Protein AF-A0A2C9KK76-F1 (afdb_monomer)

pLDDT: mean 95.04, std 7.0, range [45.0, 98.5]

Solvent-accessible surface area (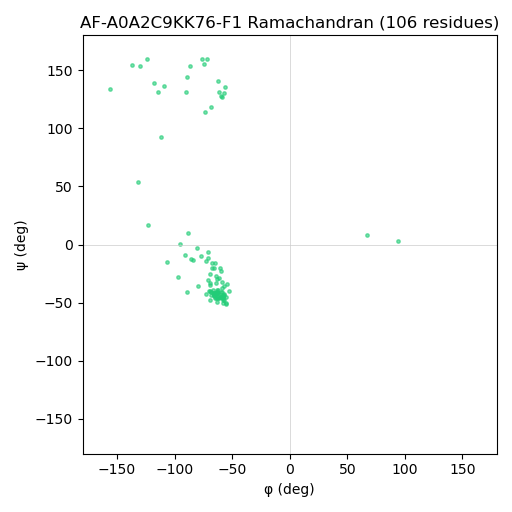backbone atoms only — not comparable to full-atom values): 6290 Å² total; per-residue (Å²): 130,78,93,73,61,96,85,68,48,73,64,60,51,38,54,49,50,17,53,55,29,41,68,41,26,85,78,41,66,64,27,35,56,50,12,19,47,40,45,45,56,49,49,58,72,77,44,71,92,41,60,54,58,46,50,49,53,38,42,67,27,55,40,85,91,75,71,42,79,53,49,77,53,54,70,69,59,51,51,55,44,62,78,39,29,74,63,54,44,72,68,59,68,74,76,58,60,66,73,48,48,49,68,58,62,75,72,110

Foldseek 3Di:
DPLDDPPDDPLSVLLVQLVVLCVCCVVPVCSQLVSLVSNLVSVCVVDDLFPLVNQVCQQQDADPVPRHGDRPDDPVVNVVCVVCRVVRRVVDDSVCSSVDTSVRVVVD

InterPro domains:
  IPR005144 ATP-cone domain [PS51161] (1-49)
  IPR008926 Ribonucleotide reductase R1 subunit, N-terminal [SSF48168] (3-108)
  IPR039718 Ribonucleoside-diphosphate reductase large subunit [PTHR11573] (3-108)

Organism: Biomphalaria glabrata (NCBI:txid6526)

Radius of gyration: 17.78 Å; Cα contacts (8 Å, |Δi|>4): 93; chains: 1; bounding box: 41×33×45 Å

Structure (mmCIF, N/CA/C/O backbone):
data_AF-A0A2C9KK76-F1
#
_entry.id   AF-A0A2C9KK76-F1
#
loop_
_atom_site.group_PDB
_atom_site.id
_atom_site.type_symbol
_atom_site.label_atom_id
_atom_site.label_alt_id
_atom_site.label_comp_id
_atom_site.label_asym_id
_atom_site.label_entity_id
_atom_site.label_seq_id
_atom_site.pdbx_PDB_ins_code
_atom_site.Cartn_x
_atom_site.Cartn_y
_atom_site.Cartn_z
_atom_site.occupancy
_atom_site.B_iso_or_equiv
_atom_site.auth_seq_id
_atom_site.auth_comp_id
_atom_site.auth_asym_id
_atom_site.auth_atom_id
_atom_site.pdbx_PDB_model_num
ATOM 1 N N . MET A 1 1 ? 22.270 -15.207 -12.384 1.00 45.00 1 MET A N 1
ATOM 2 C CA . MET A 1 1 ? 21.335 -15.480 -11.274 1.00 45.00 1 MET A CA 1
ATOM 3 C C . MET A 1 1 ? 19.941 -15.440 -11.869 1.00 45.00 1 MET A C 1
ATOM 5 O O . MET A 1 1 ? 19.564 -14.398 -12.387 1.00 45.00 1 MET A O 1
ATOM 9 N N . ASN A 1 2 ? 19.244 -16.576 -11.930 1.00 54.66 2 ASN A N 1
ATOM 10 C CA . ASN A 1 2 ? 17.854 -16.584 -12.382 1.00 54.66 2 ASN A CA 1
ATOM 11 C C . ASN A 1 2 ? 17.024 -15.976 -11.257 1.00 54.66 2 ASN A C 1
ATOM 13 O O . ASN A 1 2 ? 16.996 -16.520 -10.159 1.00 54.66 2 ASN A O 1
ATOM 17 N N . LEU A 1 3 ? 16.429 -14.814 -11.519 1.00 73.25 3 LEU A N 1
ATOM 18 C CA . LEU A 1 3 ? 15.638 -14.075 -10.534 1.00 73.25 3 LEU A CA 1
ATOM 19 C C . LEU A 1 3 ? 14.296 -14.771 -10.227 1.00 73.25 3 LEU A C 1
ATOM 21 O O . LEU A 1 3 ? 13.630 -14.422 -9.264 1.00 73.25 3 LEU A O 1
ATOM 25 N N . VAL A 1 4 ? 13.919 -15.772 -11.027 1.00 87.50 4 VAL A N 1
ATOM 26 C CA . VAL A 1 4 ? 12.656 -16.512 -10.940 1.00 87.50 4 VAL A CA 1
ATOM 27 C C . VAL A 1 4 ? 12.944 -17.985 -10.644 1.00 87.50 4 VAL A C 1
ATOM 29 O O . VAL A 1 4 ? 13.869 -18.564 -11.223 1.00 87.50 4 VAL A O 1
ATOM 32 N N . TYR A 1 5 ? 12.140 -18.590 -9.766 1.00 89.62 5 TYR A N 1
ATOM 33 C CA . TYR A 1 5 ? 12.259 -19.984 -9.330 1.00 89.62 5 TYR A CA 1
ATOM 34 C C . TYR A 1 5 ? 10.878 -20.676 -9.269 1.00 89.62 5 TYR A C 1
ATOM 36 O O . TYR A 1 5 ? 9.862 -19.992 -9.120 1.00 89.62 5 TYR A O 1
ATOM 44 N N . PRO A 1 6 ? 10.797 -22.018 -9.405 1.00 91.44 6 PRO A N 1
ATOM 45 C CA . PRO A 1 6 ? 9.529 -22.738 -9.267 1.00 91.44 6 PRO A CA 1
ATOM 46 C C . PRO A 1 6 ? 8.914 -22.532 -7.878 1.00 91.44 6 PRO A C 1
ATOM 48 O O . PRO A 1 6 ? 9.581 -22.769 -6.875 1.00 91.44 6 PRO A O 1
ATOM 51 N N . GLY A 1 7 ? 7.644 -22.124 -7.827 1.00 92.44 7 GLY A N 1
ATOM 52 C CA . GLY A 1 7 ? 6.930 -21.841 -6.577 1.00 92.44 7 GLY A CA 1
ATOM 53 C C . GLY A 1 7 ? 6.945 -20.375 -6.132 1.00 92.44 7 GLY A C 1
ATOM 54 O O . GLY A 1 7 ? 6.388 -20.083 -5.081 1.00 92.44 7 GLY A O 1
ATOM 55 N N . ILE A 1 8 ? 7.535 -19.466 -6.918 1.00 94.69 8 ILE A N 1
ATOM 56 C CA . ILE A 1 8 ? 7.454 -18.021 -6.662 1.00 94.69 8 ILE A CA 1
ATOM 57 C C . ILE A 1 8 ? 5.991 -17.556 -6.589 1.00 94.69 8 ILE A C 1
ATOM 59 O O . ILE A 1 8 ? 5.160 -17.944 -7.418 1.00 94.69 8 ILE A O 1
ATOM 63 N N . THR A 1 9 ? 5.672 -16.721 -5.603 1.00 95.00 9 THR A N 1
ATOM 64 C CA . THR A 1 9 ? 4.335 -16.133 -5.469 1.00 95.00 9 THR A CA 1
ATOM 65 C C . THR A 1 9 ? 4.117 -15.010 -6.484 1.00 95.00 9 THR A C 1
ATOM 67 O O . THR A 1 9 ? 5.063 -14.411 -7.001 1.00 95.00 9 THR A O 1
ATOM 70 N N . ALA A 1 10 ? 2.852 -14.683 -6.760 1.00 94.75 10 ALA A N 1
ATOM 71 C CA . ALA A 1 10 ? 2.516 -13.561 -7.637 1.00 94.75 10 ALA A CA 1
ATOM 72 C C . ALA A 1 10 ? 3.070 -12.226 -7.098 1.00 94.75 10 ALA A C 1
ATOM 74 O O . ALA A 1 10 ? 3.637 -11.450 -7.861 1.00 94.75 10 ALA A O 1
ATOM 75 N N . SER A 1 11 ? 2.990 -11.999 -5.781 1.00 95.44 11 SER A N 1
ATOM 76 C CA . SER A 1 11 ? 3.503 -10.778 -5.147 1.00 95.44 11 SER A CA 1
ATOM 77 C C . SER A 1 11 ? 5.030 -10.670 -5.223 1.00 95.44 11 SER A C 1
ATOM 79 O O . SER A 1 11 ? 5.565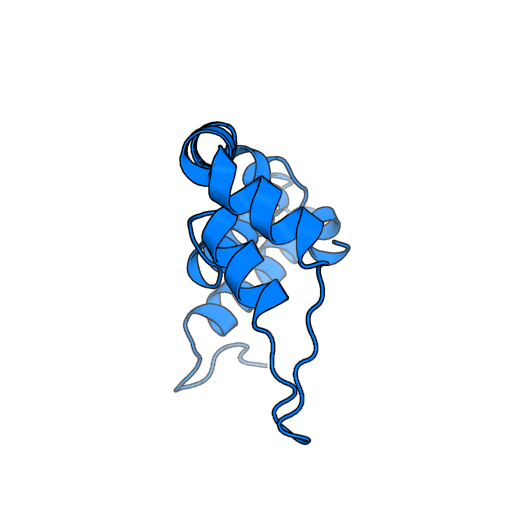 -9.610 -5.549 1.00 95.44 11 SER A O 1
ATOM 81 N N . GLU A 1 12 ? 5.768 -11.763 -5.004 1.00 94.75 12 GLU A N 1
ATOM 82 C CA . GLU A 1 12 ? 7.228 -11.767 -5.187 1.00 94.75 12 GLU A CA 1
ATOM 83 C C . GLU A 1 12 ? 7.625 -11.493 -6.642 1.00 94.75 12 GLU A C 1
ATOM 85 O O . GLU A 1 12 ? 8.564 -10.733 -6.898 1.00 94.75 12 GLU A O 1
ATOM 90 N N . LEU A 1 13 ? 6.899 -12.080 -7.597 1.00 95.69 13 LEU A N 1
ATOM 91 C CA . LEU A 1 13 ? 7.149 -11.874 -9.020 1.00 95.69 13 LEU A CA 1
ATOM 92 C C . LEU A 1 13 ? 6.886 -10.421 -9.448 1.00 95.69 13 LEU A C 1
ATOM 94 O O . LEU A 1 13 ? 7.686 -9.853 -10.198 1.00 95.69 13 LEU A O 1
ATOM 98 N N . ASP A 1 14 ? 5.809 -9.805 -8.962 1.00 96.31 14 ASP A N 1
ATOM 99 C CA . ASP A 1 14 ? 5.480 -8.410 -9.270 1.00 96.31 14 ASP A CA 1
ATOM 100 C C . ASP A 1 14 ? 6.482 -7.442 -8.623 1.00 96.31 14 ASP A C 1
ATOM 102 O O . ASP A 1 14 ? 6.961 -6.514 -9.280 1.00 96.31 14 ASP A O 1
ATOM 106 N N . ASN A 1 15 ? 6.909 -7.710 -7.383 1.00 95.06 15 ASN A N 1
ATOM 107 C CA . ASN A 1 15 ? 7.973 -6.947 -6.722 1.00 95.06 15 ASN A CA 1
ATOM 108 C C . ASN A 1 15 ? 9.286 -6.977 -7.519 1.00 95.06 15 ASN A C 1
ATOM 110 O O . ASN A 1 15 ? 9.904 -5.934 -7.754 1.00 95.06 15 ASN A O 1
ATOM 114 N N . LEU A 1 16 ? 9.689 -8.161 -7.985 1.00 95.75 16 LEU A N 1
ATOM 115 C CA . LEU A 1 16 ? 10.872 -8.319 -8.824 1.00 95.75 16 LEU A CA 1
ATOM 116 C C . LEU A 1 16 ? 10.719 -7.590 -10.167 1.00 95.75 16 LEU A C 1
ATOM 118 O O . LEU A 1 16 ? 11.653 -6.936 -10.637 1.00 95.75 16 LEU A O 1
ATOM 122 N N . SER A 1 17 ? 9.547 -7.698 -10.789 1.00 96.25 17 SER A N 1
ATOM 123 C CA . SER A 1 17 ? 9.260 -7.063 -12.076 1.00 96.25 17 SER A CA 1
ATOM 124 C C . SER A 1 17 ? 9.328 -5.538 -11.973 1.00 96.25 17 SER A C 1
ATOM 126 O O . SER A 1 17 ? 9.933 -4.896 -12.836 1.00 96.25 17 SER A O 1
ATOM 128 N N . ALA A 1 18 ? 8.802 -4.959 -10.889 1.00 97.25 18 ALA A N 1
ATOM 129 C CA . ALA A 1 18 ? 8.906 -3.530 -10.610 1.00 97.25 18 ALA A CA 1
ATOM 130 C C . ALA A 1 18 ? 10.368 -3.087 -10.410 1.00 97.25 18 ALA A C 1
ATOM 132 O O . ALA A 1 18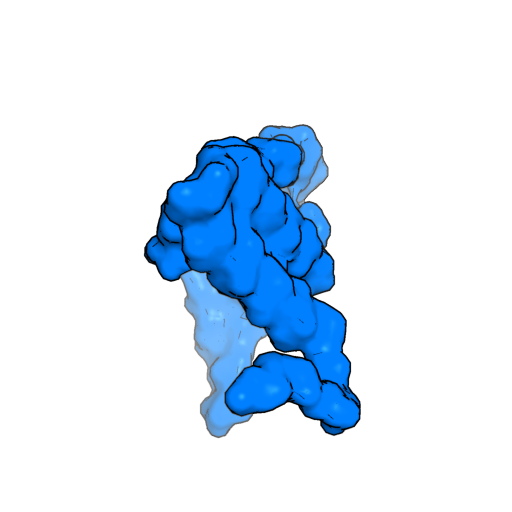 ? 10.787 -2.070 -10.963 1.00 97.25 18 ALA A O 1
ATOM 133 N N . GLU A 1 19 ? 11.181 -3.875 -9.698 1.00 96.12 19 GLU A N 1
ATOM 134 C CA . GLU A 1 19 ? 12.604 -3.574 -9.497 1.00 96.12 19 GLU A CA 1
ATOM 135 C C . GLU A 1 19 ? 13.403 -3.627 -10.811 1.00 96.12 19 GLU A C 1
ATOM 137 O O . GLU A 1 19 ? 14.229 -2.750 -11.089 1.00 96.12 19 GLU A O 1
ATOM 142 N N . VAL A 1 20 ? 13.154 -4.642 -11.643 1.00 96.75 20 VAL A N 1
ATOM 143 C CA . VAL A 1 20 ? 13.785 -4.764 -12.964 1.00 96.75 20 VAL A CA 1
ATOM 144 C C . VAL A 1 20 ? 13.374 -3.597 -13.859 1.00 96.75 20 VAL A C 1
ATOM 146 O O . VAL A 1 20 ? 14.249 -2.977 -14.467 1.00 96.75 20 VAL A O 1
ATOM 149 N N . ALA A 1 21 ? 12.084 -3.253 -13.905 1.00 97.62 21 ALA A N 1
ATOM 150 C CA . ALA A 1 21 ? 11.602 -2.088 -14.641 1.00 97.62 21 ALA A CA 1
ATOM 151 C C . ALA A 1 21 ? 12.302 -0.812 -14.154 1.00 97.62 21 ALA A C 1
ATOM 153 O O . ALA A 1 21 ? 12.881 -0.089 -14.960 1.00 97.62 21 ALA A O 1
ATOM 154 N N . PHE A 1 22 ? 12.390 -0.585 -12.843 1.00 97.31 22 PHE A N 1
ATOM 155 C CA . PHE A 1 22 ? 13.036 0.609 -12.302 1.00 97.31 22 PHE A CA 1
ATOM 156 C C . PHE A 1 22 ? 14.508 0.736 -12.734 1.00 97.31 22 PHE A C 1
ATOM 158 O O . PHE A 1 22 ? 14.942 1.815 -13.145 1.00 97.31 22 PHE A O 1
ATOM 165 N N . LYS A 1 23 ? 15.271 -0.368 -12.749 1.00 96.62 23 LYS A N 1
ATOM 166 C CA . LYS A 1 23 ? 16.668 -0.388 -13.239 1.00 96.62 23 LYS A CA 1
ATOM 167 C C . LYS A 1 23 ? 16.791 -0.002 -14.721 1.00 96.62 23 LYS A C 1
ATOM 169 O O . LYS A 1 23 ? 17.813 0.556 -15.134 1.00 96.62 23 LYS A O 1
ATOM 174 N N . LEU A 1 24 ? 15.757 -0.267 -15.522 1.00 97.81 24 LEU A N 1
ATOM 175 C CA . LEU A 1 24 ? 15.692 0.079 -16.946 1.00 97.81 24 LEU A CA 1
ATOM 176 C C . LEU A 1 24 ? 15.316 1.547 -17.205 1.00 97.81 24 LEU A C 1
ATOM 178 O O . LEU A 1 24 ? 15.380 1.978 -18.355 1.00 97.81 24 LEU A O 1
ATOM 182 N N . THR A 1 25 ? 15.030 2.346 -16.169 1.00 97.00 25 THR A N 1
ATOM 183 C CA . THR A 1 25 ? 14.813 3.804 -16.294 1.00 97.00 25 THR A CA 1
ATOM 184 C C . THR A 1 25 ? 15.987 4.506 -16.981 1.00 97.00 25 THR A C 1
ATOM 186 O O . THR A 1 25 ? 15.791 5.428 -17.766 1.00 97.00 25 THR A O 1
ATOM 189 N N . SER A 1 26 ? 17.214 4.019 -16.754 1.00 96.38 26 SER A N 1
ATOM 190 C CA . SER A 1 26 ? 18.426 4.497 -17.440 1.00 96.38 26 SER A CA 1
ATOM 191 C C . SER A 1 26 ? 18.385 4.327 -18.965 1.00 96.38 26 SER A C 1
ATOM 193 O O . SER A 1 26 ? 19.097 5.033 -19.675 1.00 96.38 26 SER A O 1
ATOM 195 N N . LYS A 1 27 ? 17.556 3.406 -19.476 1.00 97.81 27 LYS A N 1
ATOM 196 C CA . LYS A 1 27 ? 17.337 3.188 -20.912 1.00 97.81 27 LYS A CA 1
ATOM 197 C C . LYS A 1 27 ? 16.205 4.047 -21.466 1.00 97.81 27 LYS A C 1
ATOM 199 O O . LYS A 1 27 ? 16.318 4.531 -22.586 1.00 97.81 27 LYS A O 1
ATOM 204 N N . HIS A 1 28 ? 15.112 4.191 -20.719 1.00 98.12 28 HIS A N 1
ATOM 205 C CA . HIS A 1 28 ? 13.990 5.051 -21.090 1.00 98.12 28 HIS A CA 1
ATOM 206 C C . HIS A 1 28 ? 13.205 5.474 -19.838 1.00 98.12 28 HIS A C 1
ATOM 208 O O . HIS A 1 28 ? 12.880 4.602 -19.029 1.00 98.12 28 HIS A O 1
ATOM 214 N N . PRO A 1 29 ? 12.844 6.760 -19.674 1.00 95.75 29 PRO A N 1
ATOM 215 C CA . PRO A 1 29 ? 12.169 7.250 -18.468 1.00 95.75 29 PRO A CA 1
ATOM 216 C C . PRO A 1 29 ? 10.829 6.556 -18.173 1.00 95.75 29 PRO A C 1
ATOM 218 O O . PRO A 1 29 ? 10.510 6.340 -17.007 1.00 95.75 29 PRO A O 1
ATOM 221 N N . ASP A 1 30 ? 10.082 6.125 -19.195 1.00 97.06 30 ASP A N 1
ATOM 222 C CA . ASP A 1 30 ? 8.797 5.420 -19.014 1.00 97.06 30 ASP A CA 1
ATOM 223 C C . ASP A 1 30 ? 8.911 4.099 -18.240 1.00 97.06 30 ASP A C 1
ATOM 225 O O . ASP A 1 30 ? 7.927 3.639 -17.662 1.00 97.06 30 ASP A O 1
ATOM 229 N N . TYR A 1 31 ? 10.102 3.497 -18.158 1.00 97.94 31 TYR A N 1
ATOM 230 C CA . TYR A 1 31 ? 10.318 2.336 -17.294 1.00 97.94 31 TYR A CA 1
ATOM 231 C C . TYR A 1 31 ? 10.131 2.662 -15.805 1.00 97.94 31 TYR A C 1
ATOM 233 O O . TYR A 1 31 ? 9.724 1.786 -15.044 1.00 97.94 31 TYR A O 1
ATOM 241 N N . SER A 1 32 ? 10.350 3.915 -15.395 1.00 96.06 32 SER A N 1
ATOM 242 C CA . SER A 1 32 ? 10.026 4.383 -14.043 1.00 96.06 32 SER A CA 1
ATOM 243 C C . SER A 1 32 ? 8.514 4.374 -13.807 1.00 96.06 32 SER A C 1
ATOM 245 O O . SER A 1 32 ? 8.047 3.878 -12.785 1.00 96.06 32 SER A O 1
ATOM 247 N N . VAL A 1 33 ? 7.736 4.838 -14.792 1.00 96.75 33 VAL A N 1
ATOM 248 C CA . VAL A 1 33 ? 6.264 4.819 -14.739 1.00 96.75 33 VAL A CA 1
ATOM 249 C C . VAL A 1 33 ? 5.748 3.382 -14.692 1.00 96.75 33 VAL A C 1
ATOM 251 O O . VAL A 1 33 ? 4.858 3.068 -13.903 1.00 96.75 33 VAL A O 1
ATOM 254 N N . LEU A 1 34 ? 6.330 2.487 -15.496 1.00 97.88 34 LEU A N 1
ATOM 255 C CA . LEU A 1 34 ? 5.999 1.064 -15.468 1.00 97.88 34 LEU A CA 1
ATOM 256 C C . LEU A 1 34 ? 6.302 0.439 -14.098 1.00 97.88 34 LEU A C 1
ATOM 258 O O . LEU A 1 34 ? 5.453 -0.263 -13.555 1.00 97.88 34 LEU A O 1
ATOM 262 N N . ALA A 1 35 ? 7.472 0.726 -13.522 1.00 97.88 35 ALA A N 1
ATOM 263 C CA . ALA A 1 35 ? 7.852 0.240 -12.199 1.00 97.88 35 ALA A CA 1
ATOM 264 C C . ALA A 1 35 ? 6.873 0.696 -11.112 1.00 97.88 35 ALA A C 1
ATOM 266 O O . ALA A 1 35 ? 6.421 -0.130 -10.319 1.00 97.88 35 ALA A O 1
ATOM 267 N N . THR A 1 36 ? 6.499 1.983 -11.110 1.00 97.81 36 THR A N 1
ATOM 268 C CA . THR A 1 36 ? 5.457 2.511 -10.217 1.00 97.81 36 THR A CA 1
ATOM 269 C C . THR A 1 36 ? 4.159 1.730 -10.385 1.00 97.81 36 THR A C 1
ATOM 271 O O . THR A 1 36 ? 3.608 1.254 -9.401 1.00 97.81 36 THR A O 1
ATOM 274 N N . ARG A 1 37 ? 3.667 1.568 -11.620 1.00 97.81 37 ARG A N 1
ATOM 275 C CA . ARG A 1 37 ? 2.369 0.924 -11.874 1.00 97.81 37 ARG A CA 1
ATOM 276 C C . ARG A 1 37 ? 2.328 -0.526 -11.406 1.00 97.81 37 ARG A C 1
ATOM 278 O O . ARG A 1 37 ? 1.338 -0.926 -10.805 1.00 97.81 37 ARG A O 1
ATOM 285 N N . ILE A 1 38 ? 3.399 -1.288 -11.638 1.00 98.06 38 ILE A N 1
ATOM 286 C CA . ILE A 1 38 ? 3.506 -2.667 -11.138 1.00 98.06 38 ILE A CA 1
ATOM 287 C C . ILE A 1 38 ? 3.486 -2.673 -9.604 1.00 98.06 38 ILE A C 1
ATOM 289 O O . ILE A 1 38 ? 2.749 -3.451 -9.005 1.00 98.06 38 ILE A O 1
ATOM 293 N N . ALA A 1 39 ? 4.252 -1.785 -8.963 1.00 97.56 39 ALA A N 1
ATOM 294 C CA . ALA A 1 39 ? 4.323 -1.713 -7.506 1.00 97.56 39 ALA A CA 1
ATOM 295 C C . ALA A 1 39 ? 2.979 -1.331 -6.862 1.00 97.56 39 ALA A C 1
ATOM 297 O O . ALA A 1 39 ? 2.565 -1.988 -5.911 1.00 97.56 39 ALA A O 1
ATOM 298 N N . VAL A 1 40 ? 2.288 -0.315 -7.392 1.00 97.75 40 VAL A N 1
ATOM 299 C CA . VAL A 1 40 ? 0.967 0.122 -6.903 1.00 97.75 40 VAL A CA 1
ATOM 300 C C . VAL A 1 40 ? -0.080 -0.964 -7.117 1.00 97.75 40 VAL A C 1
ATOM 302 O O . VAL A 1 40 ? -0.802 -1.300 -6.188 1.00 97.75 40 VAL A O 1
ATOM 305 N N . SER A 1 41 ? -0.126 -1.572 -8.306 1.00 97.56 41 SER A N 1
ATOM 306 C CA . SER A 1 41 ? -1.088 -2.640 -8.590 1.00 97.56 41 SER A CA 1
ATOM 307 C C . SER A 1 41 ? -0.885 -3.854 -7.680 1.00 97.56 41 SER A C 1
ATOM 309 O O . SER A 1 41 ? -1.865 -4.439 -7.221 1.00 97.56 41 SER A O 1
ATOM 311 N N . ASN A 1 42 ? 0.370 -4.214 -7.385 1.00 97.06 42 ASN A N 1
ATOM 312 C CA . ASN A 1 42 ? 0.657 -5.260 -6.412 1.00 97.06 42 ASN A CA 1
ATOM 313 C C . ASN A 1 42 ? 0.222 -4.843 -5.000 1.00 97.06 42 ASN A C 1
ATOM 315 O O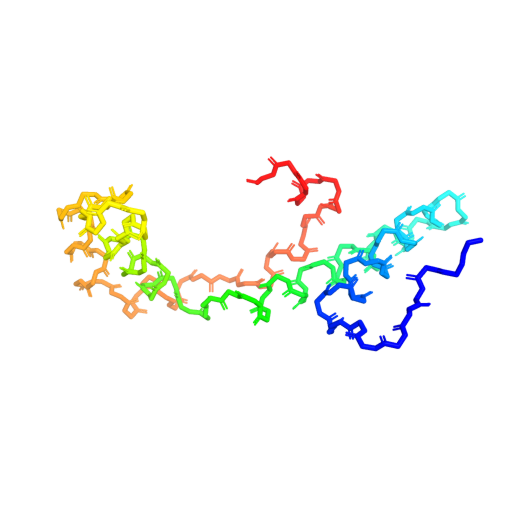 . ASN A 1 42 ? -0.415 -5.632 -4.316 1.00 97.06 42 ASN A O 1
ATOM 319 N N . LEU A 1 43 ? 0.510 -3.604 -4.584 1.00 96.12 43 LEU A N 1
ATOM 320 C CA . LEU A 1 43 ? 0.098 -3.084 -3.278 1.00 96.12 43 LEU A CA 1
ATOM 321 C C . LEU A 1 43 ? -1.423 -3.150 -3.104 1.00 96.12 43 LEU A C 1
ATOM 323 O O . LEU A 1 43 ? -1.884 -3.727 -2.128 1.00 96.12 43 LEU A O 1
ATOM 327 N N . HIS A 1 44 ? -2.189 -2.651 -4.078 1.00 96.81 44 HIS A N 1
ATOM 328 C CA . HIS A 1 44 ? -3.656 -2.689 -4.059 1.00 96.81 44 HIS A CA 1
ATOM 329 C C . HIS A 1 44 ? -4.211 -4.108 -3.919 1.00 96.81 44 HIS A C 1
ATOM 331 O O . HIS A 1 44 ? -5.216 -4.296 -3.245 1.00 96.81 44 HIS A O 1
ATOM 337 N N . ARG A 1 45 ? -3.558 -5.114 -4.515 1.00 95.62 45 ARG A N 1
ATOM 338 C CA . ARG A 1 45 ? -3.977 -6.521 -4.401 1.00 95.62 45 ARG A CA 1
ATOM 339 C C . ARG A 1 45 ? -3.726 -7.114 -3.012 1.00 95.62 45 ARG A C 1
ATOM 341 O O . ARG A 1 45 ? -4.448 -8.018 -2.604 1.00 95.62 45 ARG A O 1
ATOM 348 N N . GLU A 1 46 ? -2.702 -6.640 -2.312 1.00 94.81 46 GLU A N 1
ATOM 349 C CA . GLU A 1 46 ? -2.269 -7.176 -1.015 1.00 94.81 46 GLU A CA 1
ATOM 350 C C . GLU A 1 46 ? -2.858 -6.400 0.182 1.00 94.81 46 GLU A C 1
ATOM 352 O O . GLU A 1 46 ? -2.577 -6.735 1.333 1.00 94.81 46 GLU A O 1
ATOM 357 N N . THR A 1 47 ? -3.670 -5.365 -0.063 1.00 95.19 47 THR A N 1
ATOM 358 C CA . THR A 1 47 ? -4.271 -4.507 0.972 1.00 95.19 47 THR A CA 1
ATOM 359 C C . THR A 1 47 ? -5.793 -4.459 0.879 1.00 95.19 47 THR A C 1
ATOM 361 O O . THR A 1 47 ? -6.368 -4.727 -0.171 1.00 95.19 47 THR A O 1
ATOM 364 N N . ASN A 1 48 ? -6.453 -4.071 1.974 1.00 96.25 48 ASN A N 1
ATOM 365 C CA . ASN A 1 48 ? -7.908 -3.905 1.996 1.00 96.25 48 ASN A CA 1
ATOM 366 C C . ASN A 1 48 ? -8.363 -2.807 1.023 1.00 96.25 48 ASN A C 1
ATOM 368 O O . ASN A 1 48 ? -7.748 -1.742 0.948 1.00 96.25 48 ASN A O 1
ATOM 372 N N . GLU A 1 49 ? -9.481 -3.051 0.339 1.00 93.56 49 GLU A N 1
ATOM 373 C CA . GLU A 1 49 ? -10.060 -2.126 -0.642 1.00 93.56 49 GLU A CA 1
ATOM 374 C C . GLU A 1 49 ? -10.622 -0.860 0.017 1.00 93.56 49 GLU A C 1
ATOM 376 O O . GLU A 1 49 ? -10.576 0.221 -0.566 1.00 93.56 49 GLU A O 1
ATOM 381 N N . HIS A 1 50 ? -11.146 -0.969 1.241 1.00 96.75 50 HIS A N 1
ATOM 382 C CA . HIS A 1 50 ? -11.781 0.145 1.937 1.00 96.75 50 HIS A CA 1
ATOM 383 C C . HIS A 1 50 ? -10.949 0.657 3.112 1.00 96.75 50 HIS A C 1
ATOM 385 O O . HIS A 1 50 ? -10.455 -0.101 3.951 1.00 96.75 50 HIS A O 1
ATOM 391 N N . PHE A 1 51 ? -10.861 1.984 3.225 1.00 98.06 51 PHE A N 1
ATOM 392 C CA . PHE A 1 51 ? -10.169 2.653 4.324 1.00 98.06 51 PHE A CA 1
ATOM 393 C C . PHE A 1 51 ? -10.698 2.225 5.694 1.00 98.06 51 PHE A C 1
ATOM 395 O O . PHE A 1 51 ? -9.904 1.902 6.575 1.00 98.06 51 PHE A O 1
ATOM 402 N N . SER A 1 52 ? -12.019 2.156 5.878 1.00 98.19 52 SER A N 1
ATOM 403 C CA . SER A 1 52 ? -12.602 1.723 7.153 1.00 98.19 52 SER A CA 1
ATOM 404 C C . SER A 1 52 ? -12.157 0.314 7.561 1.00 98.19 52 SER A C 1
ATOM 406 O O . SER A 1 52 ? -11.885 0.085 8.735 1.00 98.19 52 SER A O 1
ATOM 408 N N . GLU A 1 53 ? -12.015 -0.614 6.610 1.00 98.00 53 GLU A N 1
ATOM 409 C CA . GLU A 1 53 ? -11.572 -1.991 6.874 1.00 98.00 53 GLU A CA 1
ATOM 410 C C . GLU A 1 53 ? -10.092 -2.057 7.263 1.00 98.00 53 GLU A C 1
ATOM 412 O O . GLU A 1 53 ? -9.705 -2.788 8.181 1.00 98.00 53 GLU A O 1
ATOM 417 N N . ALA A 1 54 ? -9.247 -1.263 6.596 1.00 97.62 54 ALA A N 1
ATOM 418 C CA . ALA A 1 54 ? -7.854 -1.088 6.998 1.00 97.62 54 ALA A CA 1
ATOM 419 C C . ALA A 1 54 ? -7.763 -0.555 8.438 1.00 97.62 54 ALA A C 1
ATOM 421 O O . ALA A 1 54 ? -7.018 -1.098 9.251 1.00 97.62 54 ALA A O 1
ATOM 422 N N . MET A 1 55 ? -8.578 0.440 8.794 1.00 98.06 55 MET A N 1
ATOM 423 C CA .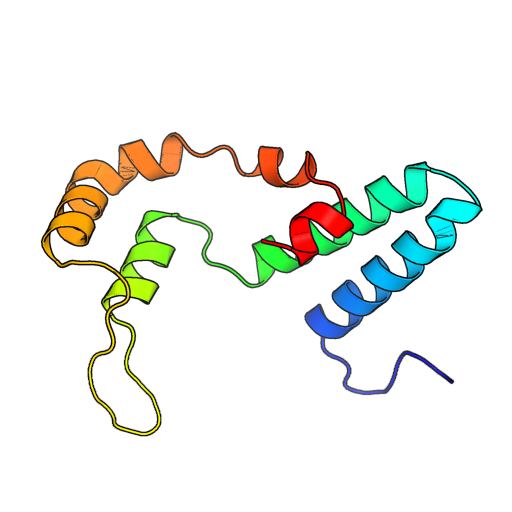 MET A 1 55 ? -8.604 1.008 10.146 1.00 98.06 55 MET A CA 1
ATOM 424 C C . MET A 1 55 ? -9.117 0.011 11.193 1.00 98.06 55 MET A C 1
ATOM 426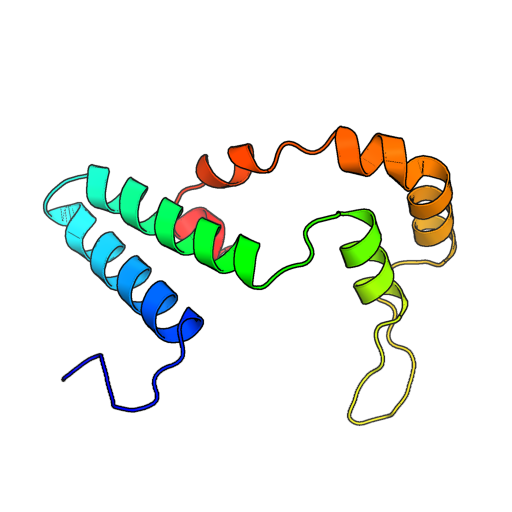 O O . MET A 1 55 ? -8.531 -0.083 12.270 1.00 98.06 55 MET A O 1
ATOM 430 N N . THR A 1 56 ? -10.132 -0.798 10.868 1.00 97.75 56 THR A N 1
ATOM 431 C CA . THR A 1 56 ? -10.560 -1.924 11.717 1.00 97.75 56 THR A CA 1
ATOM 432 C C . THR A 1 56 ? -9.415 -2.904 11.959 1.00 97.75 56 THR A C 1
ATOM 434 O O . THR A 1 56 ? -9.189 -3.304 13.099 1.00 97.75 56 THR A O 1
ATOM 437 N N . SER A 1 57 ? -8.648 -3.244 10.920 1.00 96.75 57 SER A N 1
ATOM 438 C CA . SER A 1 57 ? -7.502 -4.158 11.038 1.00 96.75 57 SER A CA 1
ATOM 439 C C . SER A 1 57 ? -6.407 -3.595 11.954 1.00 96.75 57 SER A C 1
ATOM 441 O O . SER A 1 57 ? -5.832 -4.329 12.756 1.00 96.75 57 SER A O 1
ATOM 443 N N . LEU A 1 58 ? -6.147 -2.284 11.883 1.00 96.94 58 LEU A N 1
ATOM 444 C CA . LEU A 1 58 ? -5.195 -1.596 12.764 1.00 96.94 58 LEU A CA 1
ATOM 445 C C . LEU A 1 58 ? -5.685 -1.506 14.216 1.00 96.94 58 LEU A C 1
ATOM 447 O O . LEU A 1 58 ? -4.874 -1.579 15.140 1.00 96.94 58 LEU A O 1
ATOM 451 N N . HIS A 1 59 ? -6.993 -1.343 14.423 1.00 97.81 59 HIS A N 1
ATOM 452 C CA . HIS A 1 59 ? -7.602 -1.264 15.754 1.00 97.81 59 HIS A CA 1
ATOM 453 C C . HIS A 1 59 ? -7.631 -2.620 16.468 1.00 97.81 59 HIS A C 1
ATOM 455 O O . HIS A 1 59 ? -7.306 -2.750 17.650 1.00 97.81 59 HIS A O 1
ATOM 461 N N . GLN A 1 60 ? -7.977 -3.661 15.715 1.00 96.38 60 GLN A N 1
ATOM 462 C CA . GLN A 1 60 ? -8.125 -5.026 16.214 1.00 96.38 60 GLN A CA 1
ATOM 463 C C . GLN A 1 60 ? -6.818 -5.822 16.175 1.00 96.38 60 GLN A C 1
ATOM 465 O O . GLN A 1 60 ? -6.829 -7.035 16.387 1.00 96.38 60 GLN A O 1
ATOM 470 N N . LEU A 1 61 ? -5.688 -5.161 15.910 1.00 95.94 61 LEU A N 1
ATOM 471 C CA . LEU A 1 61 ? -4.396 -5.819 15.817 1.00 95.94 61 LEU A CA 1
ATOM 472 C C . LEU A 1 61 ? -4.065 -6.533 17.135 1.00 95.94 61 LEU A C 1
ATOM 474 O O . LEU A 1 61 ? -4.070 -5.939 18.216 1.00 95.94 61 LEU A O 1
ATOM 478 N N . VAL A 1 62 ? -3.741 -7.820 17.038 1.00 95.75 62 VAL A N 1
ATOM 479 C CA . VAL A 1 62 ? -3.285 -8.645 18.160 1.00 95.75 62 VAL A CA 1
ATOM 480 C C . VAL A 1 62 ? -1.846 -9.049 17.898 1.00 95.75 62 VAL A C 1
ATOM 482 O O . VAL A 1 62 ? -1.512 -9.533 16.818 1.00 95.75 62 VAL A O 1
ATOM 485 N N . ASN A 1 63 ? -0.983 -8.866 18.893 1.00 94.38 63 ASN A N 1
ATOM 486 C CA . ASN A 1 63 ? 0.389 -9.335 18.804 1.00 94.38 63 ASN A CA 1
ATOM 487 C C . ASN A 1 63 ? 0.389 -10.881 18.817 1.00 94.38 63 ASN A C 1
ATOM 489 O O . ASN A 1 63 ? -0.050 -11.468 19.811 1.00 94.38 63 ASN A O 1
ATOM 493 N N . PRO A 1 64 ? 0.882 -11.552 17.760 1.00 93.12 64 PRO A N 1
ATOM 494 C CA . PRO A 1 64 ? 0.753 -13.002 17.621 1.00 93.12 64 PRO A CA 1
ATOM 495 C C . PRO A 1 64 ? 1.594 -13.788 18.635 1.00 93.12 64 PRO A C 1
ATOM 497 O O . PRO A 1 64 ? 1.239 -14.910 18.980 1.00 93.12 64 PRO A O 1
ATOM 500 N N . GLU A 1 65 ? 2.683 -13.208 19.144 1.00 95.38 65 GLU A N 1
ATOM 501 C CA . GLU A 1 65 ? 3.570 -13.862 20.113 1.00 95.38 65 GLU A CA 1
ATOM 502 C C . GLU A 1 65 ? 3.005 -13.817 21.537 1.00 95.38 65 GLU A C 1
ATOM 504 O O . GLU A 1 65 ? 3.176 -14.750 22.319 1.00 95.38 65 GLU A O 1
ATOM 509 N N . THR A 1 66 ? 2.333 -12.718 21.887 1.00 95.25 66 THR A N 1
ATOM 510 C CA . THR A 1 66 ? 1.851 -12.463 23.255 1.00 95.25 66 THR A CA 1
ATOM 511 C C . THR A 1 66 ? 0.341 -12.622 23.416 1.00 95.25 66 THR A C 1
ATOM 513 O O . THR A 1 66 ? -0.142 -12.666 24.547 1.00 95.25 66 THR A O 1
ATOM 516 N N . GLY A 1 67 ? -0.413 -12.662 22.314 1.00 94.44 67 GLY A N 1
ATOM 517 C CA . GLY A 1 67 ? -1.878 -12.698 22.299 1.00 94.44 67 GLY A CA 1
ATOM 518 C C . GLY A 1 67 ? -2.547 -11.421 22.816 1.00 94.44 67 GLY A C 1
ATOM 519 O O . GLY A 1 67 ? -3.758 -11.403 23.027 1.00 94.44 67 GLY A O 1
ATOM 520 N N . LYS A 1 68 ? -1.780 -10.353 23.065 1.00 94.25 68 LYS A N 1
ATOM 521 C CA . LYS A 1 68 ? -2.301 -9.095 23.606 1.00 94.25 68 LYS A CA 1
ATOM 522 C C . LYS A 1 68 ? -2.736 -8.161 22.489 1.00 94.25 68 LYS A C 1
ATOM 524 O O . LYS A 1 68 ? -2.077 -8.076 21.452 1.00 94.25 68 LYS A O 1
ATOM 529 N N . GLN A 1 69 ? -3.810 -7.419 22.741 1.00 93.31 69 GLN A N 1
ATOM 530 C CA . GLN A 1 69 ? -4.247 -6.355 21.847 1.00 93.31 69 GLN A CA 1
ATOM 531 C C . GLN A 1 69 ? -3.153 -5.287 21.738 1.00 93.31 69 GLN A C 1
ATOM 533 O O . GLN A 1 69 ? -2.592 -4.839 22.739 1.00 93.31 69 GLN A O 1
ATOM 538 N N . CYS A 1 70 ? -2.839 -4.920 20.502 1.00 93.12 70 CYS A N 1
ATOM 539 C CA . CYS A 1 70 ? -1.797 -3.980 20.119 1.00 93.12 70 CYS A CA 1
ATOM 540 C C . CYS A 1 70 ? -2.383 -2.986 19.110 1.00 93.12 70 CYS A C 1
ATOM 542 O O . CYS A 1 70 ? -1.878 -2.835 18.002 1.00 93.12 70 CYS A O 1
ATOM 544 N N . SER A 1 71 ? -3.498 -2.358 19.493 1.00 95.62 71 SER A N 1
ATOM 545 C CA . SER A 1 71 ? -4.181 -1.386 18.643 1.00 95.62 71 SER A CA 1
ATOM 546 C C . SER A 1 71 ? -3.235 -0.251 18.260 1.00 95.62 71 SER A C 1
ATOM 548 O O . SER A 1 71 ? -2.591 0.346 19.127 1.00 95.62 71 SER A O 1
ATOM 550 N N . LEU A 1 72 ? -3.169 0.055 16.966 1.00 96.56 72 LEU A N 1
ATOM 551 C CA . LEU A 1 72 ? -2.352 1.149 16.435 1.00 96.56 72 LEU A CA 1
ATOM 552 C C . LEU A 1 72 ? -3.123 2.475 16.347 1.00 96.56 72 LEU A C 1
ATOM 554 O O . LEU A 1 72 ? -2.519 3.516 16.097 1.00 96.56 72 LEU A O 1
ATOM 558 N N . ILE A 1 73 ? -4.439 2.450 16.578 1.00 97.31 73 ILE A N 1
ATOM 559 C CA . ILE A 1 73 ? -5.304 3.636 16.614 1.00 97.31 73 ILE A CA 1
ATOM 560 C C . ILE A 1 73 ? -6.169 3.647 17.884 1.00 97.31 73 ILE A C 1
ATOM 562 O O . ILE A 1 73 ? -6.442 2.601 18.471 1.00 97.31 73 ILE A O 1
ATOM 566 N N . SER A 1 74 ? -6.586 4.826 18.346 1.00 97.50 74 SER A N 1
ATOM 567 C CA . SER A 1 74 ? -7.436 4.941 19.539 1.00 97.50 74 SER A CA 1
ATOM 568 C C . SER A 1 74 ? -8.885 4.530 19.259 1.00 97.50 74 SER A C 1
ATOM 570 O O . SER A 1 74 ? -9.361 4.649 18.129 1.00 97.50 74 SER A O 1
ATOM 572 N N . ASP A 1 75 ? -9.603 4.109 20.306 1.00 97.81 75 ASP A N 1
ATOM 573 C CA . ASP A 1 75 ? -11.038 3.786 20.234 1.00 97.81 75 ASP A CA 1
ATOM 574 C C . ASP A 1 75 ? -11.857 4.977 19.715 1.00 97.81 75 ASP A C 1
ATOM 576 O O . ASP A 1 75 ? -12.688 4.818 18.829 1.00 97.81 75 ASP A O 1
ATOM 580 N N . GLU A 1 76 ? -11.555 6.188 20.194 1.00 98.12 76 GLU A N 1
ATOM 581 C CA . GLU A 1 76 ? -12.212 7.424 19.751 1.00 98.12 76 GLU A CA 1
ATOM 582 C C . GLU A 1 76 ? -12.068 7.640 18.238 1.00 98.12 76 GLU A C 1
ATOM 584 O O . GLU A 1 76 ? -13.049 7.911 17.544 1.00 98.12 76 GLU A O 1
ATOM 589 N N . LEU A 1 77 ? -10.850 7.490 17.701 1.00 97.88 77 LEU A N 1
ATOM 590 C CA . LEU A 1 77 ? -10.612 7.649 16.269 1.00 97.88 77 LEU A CA 1
ATOM 591 C C . LEU A 1 77 ? -11.335 6.558 15.471 1.00 97.88 77 LEU A C 1
ATOM 593 O O . LEU A 1 77 ? -11.939 6.849 14.437 1.00 97.88 77 LEU A O 1
ATOM 597 N N . TYR A 1 78 ? -11.298 5.319 15.959 1.00 98.31 78 TYR A N 1
ATOM 598 C CA . TYR A 1 78 ? -11.969 4.190 15.328 1.00 98.31 78 TYR A CA 1
ATOM 599 C C . TYR A 1 78 ? -13.491 4.387 15.246 1.00 98.31 78 TYR A C 1
ATOM 601 O O . TYR A 1 78 ? -14.080 4.205 14.177 1.00 98.31 78 TYR A O 1
ATOM 609 N N . GLU A 1 79 ? -14.125 4.841 16.329 1.00 98.38 79 GLU A N 1
ATOM 610 C CA . GLU A 1 79 ? -15.558 5.147 16.357 1.00 98.38 79 GLU A CA 1
ATOM 611 C C . GLU A 1 79 ? -15.927 6.268 15.379 1.00 98.38 79 GLU A C 1
ATOM 613 O O . GLU A 1 79 ? -16.915 6.156 14.649 1.00 98.38 79 GLU A O 1
ATOM 618 N N . ILE A 1 80 ? -15.121 7.336 15.308 1.00 98.50 80 ILE A N 1
ATOM 619 C CA . ILE A 1 80 ? -15.330 8.423 14.340 1.00 98.50 80 ILE A CA 1
ATOM 620 C C . ILE A 1 80 ? -15.268 7.887 12.907 1.00 98.50 80 ILE A C 1
ATOM 622 O O . ILE A 1 80 ? -16.117 8.246 12.085 1.00 98.50 80 ILE A O 1
ATOM 626 N N . ILE A 1 81 ? -14.292 7.027 12.604 1.00 98.38 81 ILE A N 1
ATOM 627 C CA . ILE A 1 81 ? -14.126 6.434 11.273 1.00 98.38 81 ILE A CA 1
ATOM 628 C C . ILE A 1 81 ? -15.337 5.573 10.914 1.00 98.38 81 ILE A C 1
ATOM 630 O O . ILE A 1 81 ? -15.912 5.771 9.845 1.00 98.38 81 ILE A O 1
ATOM 634 N N . LEU A 1 82 ? -15.769 4.671 11.803 1.00 98.12 82 LEU A N 1
ATOM 635 C CA . LEU A 1 82 ? -16.915 3.797 11.538 1.00 98.12 82 LEU A CA 1
ATOM 636 C C . LEU A 1 82 ? -18.225 4.574 11.372 1.00 98.12 82 LEU A C 1
ATOM 638 O O . LEU A 1 82 ? -18.982 4.303 10.441 1.00 98.12 82 LEU A O 1
ATOM 642 N N . ASN A 1 83 ? -18.467 5.586 12.209 1.00 98.50 83 ASN A N 1
ATOM 643 C CA . ASN A 1 83 ? -19.666 6.425 12.116 1.00 98.50 83 ASN A CA 1
ATOM 644 C C . ASN A 1 83 ? -19.728 7.251 10.816 1.00 98.50 83 ASN A C 1
ATOM 646 O O . ASN A 1 83 ? -20.786 7.777 10.473 1.00 98.50 83 ASN A O 1
ATOM 650 N N . 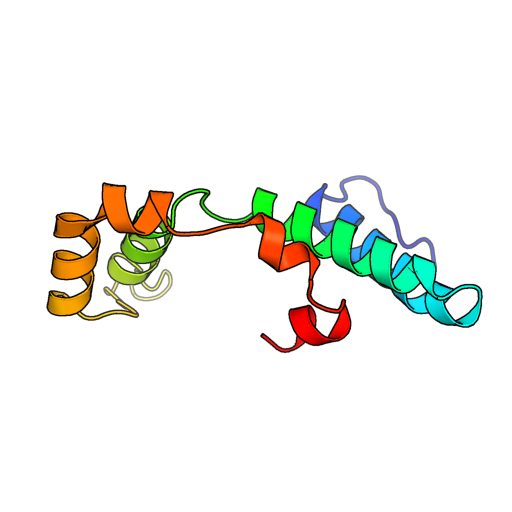ASN A 1 84 ? -18.609 7.383 10.096 1.00 98.50 84 ASN A N 1
ATOM 651 C CA . ASN A 1 84 ? -18.502 8.134 8.844 1.00 98.50 84 ASN A CA 1
ATOM 652 C C . ASN A 1 84 ? -17.991 7.272 7.673 1.00 98.50 84 ASN A C 1
ATOM 654 O O . ASN A 1 84 ? -17.553 7.831 6.663 1.00 98.50 84 ASN A O 1
ATOM 658 N N . ALA A 1 85 ? -18.037 5.939 7.791 1.00 98.31 85 ALA A N 1
ATOM 659 C CA . ALA A 1 85 ? -17.348 5.018 6.885 1.00 98.31 85 ALA A CA 1
ATOM 660 C C . ALA A 1 85 ? -17.720 5.235 5.411 1.00 98.31 85 ALA A C 1
ATOM 662 O O . ALA A 1 85 ? -16.830 5.447 4.592 1.00 98.31 85 ALA A O 1
ATOM 663 N N . ASP A 1 86 ? -19.014 5.291 5.081 1.00 98.19 86 ASP A N 1
ATOM 664 C CA . ASP A 1 86 ? -19.484 5.474 3.698 1.00 98.19 86 ASP A CA 1
ATOM 665 C C . ASP A 1 86 ? -18.925 6.753 3.059 1.00 98.19 86 ASP A C 1
ATOM 667 O O . ASP A 1 86 ? -18.455 6.759 1.918 1.00 98.19 86 ASP A O 1
ATOM 671 N N . LYS A 1 87 ? -18.935 7.856 3.818 1.00 98.44 87 LYS A N 1
ATOM 672 C CA . LYS A 1 87 ? -18.424 9.150 3.362 1.00 98.44 87 LYS A CA 1
ATOM 673 C C . LYS A 1 87 ? -16.908 9.121 3.194 1.00 98.44 87 LYS A C 1
ATOM 675 O O . LYS A 1 87 ? -16.405 9.670 2.219 1.00 98.44 87 LYS A O 1
ATOM 680 N N . LEU A 1 88 ? -16.183 8.521 4.136 1.00 98.31 88 LEU A N 1
ATOM 681 C CA . LEU A 1 88 ? -14.722 8.454 4.094 1.00 98.31 88 LEU A CA 1
ATOM 682 C C . LEU A 1 88 ? -14.242 7.540 2.963 1.00 98.31 88 LEU A C 1
ATOM 684 O O . LEU A 1 88 ? -13.421 7.971 2.160 1.00 98.31 88 LEU A O 1
ATOM 688 N N . ASN A 1 89 ? -14.814 6.340 2.841 1.00 98.25 89 ASN A N 1
ATOM 689 C CA . ASN A 1 89 ? -14.473 5.380 1.791 1.00 98.25 89 ASN A CA 1
ATOM 690 C C . ASN A 1 89 ? -14.737 5.959 0.394 1.00 98.25 89 ASN A C 1
ATOM 692 O O . ASN A 1 89 ? -13.871 5.890 -0.470 1.00 98.25 89 ASN A O 1
ATOM 696 N N . SER A 1 90 ? -15.889 6.605 0.183 1.00 97.56 90 SER A N 1
ATOM 697 C CA . SER A 1 90 ? -16.222 7.213 -1.117 1.00 97.56 90 SER A CA 1
ATOM 698 C C . SER A 1 90 ? -15.438 8.490 -1.446 1.00 97.56 90 SER A C 1
ATOM 700 O O . SER A 1 90 ? -15.441 8.929 -2.594 1.00 97.56 90 SER A O 1
ATOM 702 N N . SER A 1 91 ? -14.770 9.101 -0.461 1.00 98.00 91 SER A N 1
ATOM 703 C CA . SER A 1 91 ? -13.955 10.306 -0.672 1.00 98.00 91 SER A CA 1
ATOM 704 C C . SER A 1 91 ? -12.521 9.999 -1.119 1.00 98.00 91 SER A C 1
ATOM 706 O O . SER A 1 91 ? -11.807 10.923 -1.517 1.00 98.00 91 SER A O 1
ATOM 708 N N . ILE A 1 92 ? -12.077 8.743 -1.021 1.00 97.81 92 ILE A N 1
ATOM 709 C CA . ILE A 1 92 ? -10.708 8.335 -1.349 1.00 97.81 92 ILE A CA 1
ATOM 710 C C . ILE A 1 92 ? -10.623 7.946 -2.824 1.00 97.81 92 ILE A C 1
ATOM 712 O O . ILE A 1 92 ? -11.428 7.179 -3.340 1.00 97.81 92 ILE A O 1
ATOM 716 N N . ASP A 1 93 ? -9.616 8.495 -3.493 1.00 97.38 93 ASP A N 1
ATOM 717 C CA . ASP A 1 93 ? -9.333 8.285 -4.908 1.00 97.38 93 ASP A CA 1
ATOM 718 C C . ASP A 1 93 ? -8.033 7.482 -5.044 1.00 97.38 93 ASP A C 1
ATOM 720 O O . ASP A 1 93 ? -6.938 8.050 -5.032 1.00 97.38 93 ASP A O 1
ATOM 724 N N . TYR A 1 94 ? -8.167 6.156 -5.128 1.00 96.44 94 TYR A N 1
ATOM 725 C CA . TYR A 1 94 ? -7.043 5.212 -5.189 1.00 96.44 94 TYR A CA 1
ATOM 726 C C . TYR A 1 94 ? -6.229 5.314 -6.489 1.00 96.44 94 TYR A C 1
ATOM 728 O O . TYR A 1 94 ? -5.077 4.884 -6.531 1.00 96.44 94 TYR A O 1
ATOM 736 N N . GLU A 1 95 ? -6.754 5.964 -7.537 1.00 96.75 95 GLU A N 1
ATOM 737 C CA . GLU A 1 95 ? -5.980 6.240 -8.757 1.00 96.75 95 GLU A CA 1
ATOM 738 C C . GLU A 1 95 ? -4.817 7.208 -8.493 1.00 96.75 95 GLU A C 1
ATOM 740 O O . GLU A 1 95 ? -3.838 7.254 -9.246 1.00 96.75 95 GLU A O 1
ATOM 745 N N . ARG A 1 96 ? -4.878 7.972 -7.393 1.00 96.88 96 ARG A N 1
ATOM 746 C CA . ARG A 1 96 ? -3.797 8.881 -6.993 1.00 96.88 96 ARG A CA 1
ATOM 747 C C . ARG A 1 96 ? -2.533 8.153 -6.561 1.00 96.88 96 ARG A C 1
ATOM 749 O O . ARG A 1 96 ? -1.461 8.747 -6.659 1.00 96.88 96 ARG A O 1
ATOM 756 N N . ASP A 1 97 ? -2.610 6.878 -6.190 1.00 96.88 97 ASP A N 1
ATOM 757 C CA . ASP A 1 97 ? -1.419 6.098 -5.844 1.00 96.88 97 ASP A CA 1
ATOM 758 C C . ASP A 1 97 ? -0.472 5.946 -7.046 1.00 96.88 97 ASP A C 1
ATOM 760 O O . ASP A 1 97 ? 0.753 5.947 -6.900 1.00 96.88 97 ASP A O 1
ATOM 764 N N . TYR A 1 98 ? -1.010 5.943 -8.271 1.00 95.88 98 TYR A N 1
ATOM 765 C CA . TYR A 1 98 ? -0.213 5.915 -9.501 1.00 95.88 98 TYR A CA 1
ATOM 766 C C . TYR A 1 98 ? 0.533 7.225 -9.798 1.00 95.88 98 TYR A C 1
ATOM 768 O O . TYR A 1 98 ? 1.329 7.269 -10.740 1.00 95.88 98 TYR A O 1
ATOM 776 N N . GLN A 1 99 ? 0.297 8.290 -9.024 1.00 95.62 99 GLN A N 1
ATOM 777 C CA . GLN A 1 99 ? 1.009 9.566 -9.155 1.00 95.62 99 GLN A CA 1
ATOM 778 C C . GLN A 1 99 ? 2.347 9.572 -8.404 1.00 95.62 99 GLN A C 1
ATOM 780 O O . GLN A 1 99 ? 3.174 10.460 -8.631 1.00 95.62 99 GLN A O 1
ATOM 785 N N . PHE A 1 100 ? 2.592 8.591 -7.530 1.00 94.75 100 PHE A N 1
ATOM 786 C CA . PHE A 1 100 ? 3.880 8.461 -6.862 1.00 94.75 100 PHE A CA 1
ATOM 787 C C . PHE A 1 100 ? 4.984 7.986 -7.813 1.00 94.75 100 PHE A C 1
ATOM 789 O O . PHE A 1 100 ? 4.767 7.369 -8.855 1.00 94.75 100 PHE A O 1
ATOM 796 N N . THR A 1 101 ? 6.229 8.243 -7.423 1.00 93.56 101 THR A N 1
ATOM 797 C CA . THR A 1 101 ? 7.380 7.591 -8.053 1.00 93.56 101 THR A CA 1
ATOM 798 C C . THR A 1 101 ? 7.656 6.260 -7.363 1.00 93.56 101 THR A C 1
ATOM 800 O O . THR A 1 101 ? 7.381 6.113 -6.173 1.00 93.56 101 THR A O 1
ATOM 803 N N . TYR A 1 102 ? 8.267 5.311 -8.075 1.00 94.38 102 TYR A N 1
ATOM 804 C CA . TYR A 1 102 ? 8.670 4.028 -7.494 1.00 94.38 102 TYR A CA 1
ATOM 805 C C . TYR A 1 102 ? 9.528 4.199 -6.226 1.00 94.38 102 TYR A C 1
ATOM 807 O O . TYR A 1 102 ? 9.318 3.498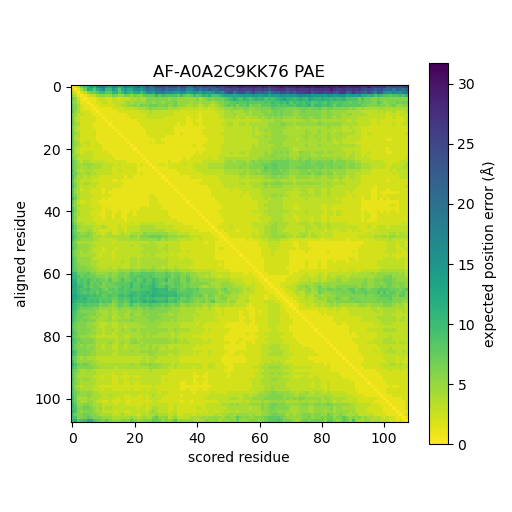 -5.241 1.00 94.38 102 TYR A O 1
ATOM 815 N N . LEU A 1 103 ? 10.451 5.172 -6.212 1.00 91.81 103 LEU A N 1
ATOM 816 C CA . LEU A 1 103 ? 11.227 5.496 -5.008 1.00 91.81 103 LEU A CA 1
ATOM 817 C C . LEU A 1 103 ? 10.370 6.125 -3.908 1.00 91.81 103 LEU A C 1
ATOM 819 O O . LEU A 1 103 ? 10.546 5.771 -2.749 1.00 91.81 103 LEU A O 1
ATOM 823 N N . GLY A 1 104 ? 9.448 7.027 -4.259 1.00 92.88 104 GLY A N 1
ATOM 824 C CA . GLY A 1 104 ? 8.528 7.636 -3.297 1.00 92.88 104 GLY A CA 1
ATOM 825 C C . GLY A 1 104 ? 7.694 6.589 -2.559 1.00 92.88 104 GLY A C 1
ATOM 826 O O . GLY A 1 104 ? 7.607 6.643 -1.339 1.00 92.88 104 GLY A O 1
ATOM 827 N N . LEU A 1 105 ? 7.181 5.586 -3.278 1.00 92.88 105 LEU A N 1
ATOM 828 C CA . LEU A 1 105 ? 6.436 4.470 -2.683 1.00 92.88 105 LEU A CA 1
ATOM 829 C C . LEU A 1 105 ? 7.280 3.606 -1.744 1.00 92.88 105 LEU A C 1
ATOM 831 O O . LEU A 1 105 ? 6.752 3.082 -0.778 1.00 92.88 105 LEU A O 1
ATOM 835 N N . LYS A 1 106 ? 8.580 3.430 -2.012 1.00 89.31 106 LYS A N 1
ATOM 836 C CA . LYS A 1 106 ? 9.464 2.607 -1.165 1.00 89.31 106 LYS A CA 1
ATOM 837 C C . LYS A 1 106 ? 9.904 3.297 0.130 1.00 89.31 106 LYS A C 1
ATOM 839 O O . LYS A 1 106 ? 10.540 2.646 0.954 1.00 89.31 106 LYS A O 1
ATOM 844 N N . VAL A 1 107 ? 9.638 4.594 0.274 1.00 93.25 107 VAL A N 1
ATOM 845 C CA . VAL A 1 107 ? 9.982 5.382 1.469 1.00 93.25 107 VAL A CA 1
ATOM 846 C C . VAL A 1 107 ? 8.802 5.514 2.438 1.00 93.25 107 VAL A C 1
ATOM 848 O O . VAL A 1 107 ? 9.044 5.693 3.630 1.00 93.25 107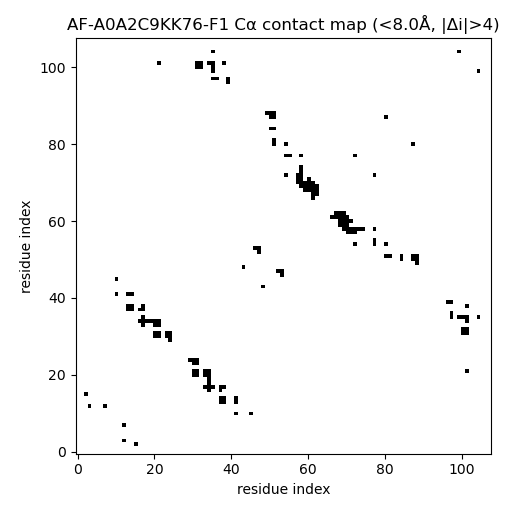 VAL A O 1
ATOM 851 N N . LEU A 1 108 ? 7.566 5.462 1.932 1.00 86.81 108 LEU A N 1
ATOM 852 C CA . LEU A 1 108 ? 6.328 5.496 2.721 1.00 86.81 108 LEU A CA 1
ATOM 853 C C . LEU A 1 108 ? 6.110 4.177 3.474 1.00 86.81 108 LEU A C 1
ATOM 855 O O . LEU A 1 108 ? 5.612 4.264 4.617 1.00 86.81 108 LEU A O 1
#

Sequence (108 aa):
MNLVYPGITASELDNLSAEVAFKLTSKHPDYSVLATRIAVSNLHRETNEHFSEAMTSLHQLVNPETGKQCSLISDELYEIILNNADKLNSSIDYERDYQFTYLGLKVL

Mean predicted aligned error: 3.85 Å

Secondary structure (DSSP, 8-state):
--S--TT--HHHHHHHHHHHHHHGGGT-THHHHHHHHHHHHHHHHHS-SSHHHHHHHHHS-B-TTT--B--SS-HHHHHHHHHTHHHHHHH--GGGGGGS-HHHHHH-

Nearest PDB structures (foldseek):
  3hne-assembly1_B  TM=9.353E-01  e=2.042E-08  Homo sapiens
  3hnd-assembly1_A  TM=9.555E-01  e=4.066E-08  Homo sapiens
  5tus-assembly2_B  TM=9.396E-01  e=3.625E-08  Homo sapiens
  1zyz-assembly1_A  TM=9.572E-01  e=7.220E-08  Saccharomyces cerevisiae
  3hne-assembly1_A  TM=9.281E-01  e=4.831E-08  Homo sapiens